Protein AF-A0A6G1SLN6-F1 (afdb_monomer)

InterPro domains:
  IPR011598 Myc-type, basic helix-loop-helix (bHLH) domain [PF00010] (53-104)
  IPR011598 Myc-type, basic helix-loop-helix (bHLH) domain [PS50888] (51-105)
  IPR011598 Myc-type, basic helix-loop-helix (bHLH) domain [SM00353] (57-111)
  IPR036638 Helix-loop-helix DNA-binding domain superfamily [G3DSA:4.10.280.10] (52-112)
  IPR036638 Helix-loop-helix DNA-binding domain superfamily [SSF47459] (49-122)
  IPR050359 Basic helix-loop-helix transcription factors [PTHR19290] (13-116)

Sequence (129 aa):
EVDRENSNSNNNNHSSNGNNNNNNNNDDDDDDDDDDENDRRRVRKTKIPKTVRLNINARERRRMHDLNDALDELRHVIPYAHSPSVRKLSKIATLLLAKNYILMQTNALNELKRVLICLQQNPSSELPP

Foldseek 3Di:
DDDDDDDDPPDPPPDDDDDDPPPPPPPPPPPPPPPPPPPPPDDPDVDDDPVNVVVVVVVVVVVVVVVVVVLVVLQVPQPDDPDPPDDDDDSVRSVVSSVVVVVVVVVVVVVVVVVVVVVVVPPPPDDDD

Mean predicted aligned error: 16.33 Å

Secondary structure (DSSP, 8-state):
------------------------------------TTSTTS----PPPHHHHHHHHHHHHHHHHHHHHHHHHHHHHSSS---TTSPPPPHHHHHHHHHHHHHHHHHHHHHHHHHHHHHHT----PPP-

pLDDT: mean 76.79, std 21.86, range [38.72, 98.62]

Solvent-accessible surface area (backbone atoms only — not comparable to full-atom values): 8803 Å² total; per-residue (Å²): 136,81,90,83,82,90,79,86,86,82,80,86,80,83,77,89,75,77,95,74,91,72,80,77,76,80,71,84,74,80,83,78,80,81,74,73,82,81,70,78,83,78,69,92,64,91,69,77,52,70,67,60,54,51,54,52,52,56,49,51,50,51,55,51,48,59,53,49,51,56,51,51,56,54,54,74,73,40,99,64,84,90,44,96,88,49,80,82,70,53,74,67,55,44,54,53,50,45,54,51,48,54,52,51,53,52,50,53,53,52,52,52,52,52,52,52,50,56,58,69,73,58,81,82,82,75,83,86,133

Radius of gyration: 30.49 Å; Cα contacts (8 Å, |Δi|>4): 15; chains: 1; bounding box: 82×54×82 Å

Structure (mmCIF, N/CA/C/O backbone):
data_AF-A0A6G1SLN6-F1
#
_entry.id   AF-A0A6G1SLN6-F1
#
loop_
_atom_site.group_PDB
_atom_site.id
_atom_site.type_symbol
_atom_site.label_atom_id
_atom_site.label_alt_id
_atom_site.label_comp_id
_atom_site.label_asym_id
_atom_site.label_entity_id
_atom_site.label_seq_id
_atom_site.pdbx_PDB_ins_code
_atom_site.Cartn_x
_atom_site.Cartn_y
_atom_site.Cartn_z
_atom_site.occupancy
_atom_site.B_iso_or_equiv
_atom_site.auth_seq_id
_atom_site.auth_comp_id
_atom_site.auth_asym_id
_atom_site.auth_atom_id
_atom_site.pdbx_PDB_model_num
ATOM 1 N N . GLU A 1 1 ? -34.876 39.223 -10.350 1.00 39.41 1 GLU A N 1
ATOM 2 C CA . GLU A 1 1 ? -34.355 38.918 -11.691 1.00 39.41 1 GLU A CA 1
ATOM 3 C C . GLU A 1 1 ? -33.310 37.821 -11.537 1.00 39.41 1 GLU A C 1
ATOM 5 O O . GLU A 1 1 ? -32.245 38.076 -11.000 1.00 39.41 1 GLU A O 1
ATOM 10 N N . VAL A 1 2 ? -33.751 36.600 -11.866 1.00 46.50 2 VAL A N 1
ATOM 11 C CA . VAL A 1 2 ? -33.016 35.381 -12.263 1.00 46.50 2 VAL A CA 1
ATOM 12 C C . VAL A 1 2 ? -31.779 34.910 -11.475 1.00 46.50 2 VAL A C 1
ATOM 14 O O . VAL A 1 2 ? -30.663 35.378 -11.673 1.00 46.50 2 VAL A O 1
ATOM 17 N N . ASP A 1 3 ? -32.033 33.900 -10.637 1.00 44.91 3 ASP A N 1
ATOM 18 C CA . ASP A 1 3 ? -31.453 32.540 -10.605 1.00 44.91 3 ASP A CA 1
ATOM 19 C C . ASP A 1 3 ? -30.064 32.265 -11.212 1.00 44.91 3 ASP A C 1
ATOM 21 O O . ASP A 1 3 ? -29.776 32.632 -12.354 1.00 44.91 3 ASP A O 1
ATOM 25 N N . ARG A 1 4 ? -29.279 31.465 -10.465 1.00 56.50 4 ARG A N 1
ATOM 26 C CA . ARG A 1 4 ? -28.530 30.253 -10.897 1.00 56.50 4 ARG A CA 1
ATOM 27 C C . ARG A 1 4 ? -27.667 29.771 -9.720 1.00 56.50 4 ARG A C 1
ATOM 29 O O . ARG A 1 4 ? -26.678 30.398 -9.365 1.00 56.50 4 ARG A O 1
ATOM 36 N N . GLU A 1 5 ? -28.171 28.865 -8.889 1.00 47.62 5 GLU A N 1
ATOM 37 C CA . GLU A 1 5 ? -28.023 27.401 -8.994 1.00 47.62 5 GLU A CA 1
ATOM 38 C C . GLU A 1 5 ? -26.575 26.880 -8.958 1.00 47.62 5 GLU A C 1
ATOM 40 O O . GLU A 1 5 ? -25.835 26.881 -9.936 1.00 47.62 5 GLU A O 1
ATOM 45 N N . ASN A 1 6 ? -26.222 26.393 -7.764 1.00 46.56 6 ASN A N 1
ATOM 46 C CA . ASN A 1 6 ? -25.612 25.094 -7.483 1.00 46.56 6 ASN A CA 1
ATOM 47 C C . ASN A 1 6 ? -25.283 24.223 -8.713 1.00 46.56 6 ASN A C 1
ATOM 49 O O . ASN A 1 6 ? -26.178 23.742 -9.404 1.00 46.56 6 ASN A O 1
ATOM 53 N N . SER A 1 7 ? -24.005 23.901 -8.909 1.00 48.78 7 SER A N 1
ATOM 54 C CA . SER A 1 7 ? -23.605 22.735 -9.700 1.00 48.78 7 SER A CA 1
ATOM 55 C C . SER A 1 7 ? -22.355 22.095 -9.109 1.00 48.78 7 SER A C 1
ATOM 57 O O . SER A 1 7 ? -21.223 22.541 -9.277 1.00 48.78 7 SER A O 1
ATOM 59 N N . ASN A 1 8 ? -22.638 21.028 -8.373 1.00 46.69 8 ASN A N 1
ATOM 60 C CA . ASN A 1 8 ? -21.749 19.983 -7.910 1.00 46.69 8 ASN A CA 1
ATOM 61 C C . ASN A 1 8 ? -21.204 19.202 -9.122 1.00 46.69 8 ASN A C 1
ATOM 63 O O . ASN A 1 8 ? -21.928 18.392 -9.696 1.00 46.69 8 ASN A O 1
ATOM 67 N N . SER A 1 9 ? -19.945 19.414 -9.511 1.00 42.31 9 SER A N 1
ATOM 68 C CA . SER A 1 9 ? -19.280 18.558 -10.507 1.00 42.31 9 SER A CA 1
ATOM 69 C C . SER A 1 9 ? -18.604 17.374 -9.819 1.00 42.31 9 SER A C 1
ATOM 71 O O . SER A 1 9 ? -17.396 17.361 -9.598 1.00 42.31 9 SER A O 1
ATOM 73 N N . ASN A 1 10 ? -19.413 16.364 -9.496 1.00 46.56 10 ASN A N 1
ATOM 74 C CA . ASN A 1 10 ? -18.954 14.996 -9.272 1.00 46.56 10 ASN A CA 1
ATOM 75 C C . ASN A 1 10 ? -18.854 14.297 -10.634 1.00 46.56 10 ASN A C 1
ATOM 77 O O . ASN A 1 10 ? -19.859 13.813 -11.146 1.00 46.56 10 ASN A O 1
ATOM 81 N N . ASN A 1 11 ? -17.649 14.200 -11.197 1.00 43.66 11 ASN A N 1
ATOM 82 C CA . ASN A 1 11 ? -17.377 13.334 -12.347 1.00 43.66 11 ASN A CA 1
ATOM 83 C C . ASN A 1 11 ? -16.462 12.179 -11.924 1.00 43.66 11 ASN A C 1
ATOM 85 O O . ASN A 1 11 ? -15.272 12.160 -12.227 1.00 43.66 11 ASN A O 1
ATOM 89 N N . ASN A 1 12 ? -17.043 11.192 -11.237 1.00 48.75 12 ASN A N 1
ATOM 90 C CA . ASN A 1 12 ? -16.461 9.856 -11.115 1.00 48.75 12 ASN A CA 1
ATOM 91 C C . ASN A 1 12 ? -16.832 9.039 -12.359 1.00 48.75 12 ASN A C 1
ATOM 93 O O . ASN A 1 12 ? -17.792 8.273 -12.346 1.00 48.75 12 ASN A O 1
ATOM 97 N N . ASN A 1 13 ? -16.050 9.183 -13.427 1.00 46.97 13 ASN A N 1
ATOM 98 C CA . ASN A 1 13 ? -16.071 8.240 -14.543 1.00 46.97 13 ASN A CA 1
ATOM 99 C C . ASN A 1 13 ? -15.087 7.103 -14.252 1.00 46.97 13 ASN A C 1
ATOM 101 O O . ASN A 1 13 ? -13.926 7.157 -14.652 1.00 46.97 13 ASN A O 1
ATOM 105 N N . HIS A 1 14 ? -15.552 6.059 -13.565 1.00 44.50 14 HIS A N 1
ATOM 106 C CA . HIS A 1 14 ? -14.865 4.768 -13.572 1.00 44.50 14 HIS A CA 1
ATOM 107 C C . HIS A 1 14 ? -15.346 3.992 -14.802 1.00 44.50 14 HIS A C 1
ATOM 109 O O . HIS A 1 14 ? -16.310 3.232 -14.753 1.00 44.50 14 HIS A O 1
ATOM 115 N N . SER A 1 15 ? -14.711 4.262 -15.943 1.00 44.06 15 SER A N 1
ATOM 116 C CA . SER A 1 15 ? -14.897 3.462 -17.150 1.00 44.06 15 SER A CA 1
ATOM 117 C C . SER A 1 15 ? -13.972 2.253 -17.058 1.00 44.06 15 SER A C 1
ATOM 119 O O . SER A 1 15 ? -12.764 2.361 -17.267 1.00 44.06 15 SER A O 1
ATOM 121 N N . SER A 1 16 ? -14.530 1.099 -16.699 1.00 57.16 16 SER A N 1
ATOM 122 C CA . SER A 1 16 ? -13.877 -0.188 -16.913 1.00 57.16 16 SER A CA 1
ATOM 123 C C . SER A 1 16 ? -13.838 -0.458 -18.412 1.00 57.16 16 SER A C 1
ATOM 125 O O . SER A 1 16 ? -14.871 -0.777 -18.996 1.00 57.16 16 SER A O 1
ATOM 127 N N . ASN A 1 17 ? -12.669 -0.349 -19.045 1.00 43.25 17 ASN A N 1
ATOM 128 C CA . ASN A 1 17 ? -12.482 -0.960 -20.354 1.00 43.25 17 ASN A CA 1
ATOM 129 C C . ASN A 1 17 ? -11.012 -1.238 -20.687 1.00 43.25 17 ASN A C 1
ATOM 131 O O . ASN A 1 17 ? -10.195 -0.324 -20.726 1.00 43.25 17 ASN A O 1
ATOM 135 N N . GLY A 1 18 ? -10.744 -2.502 -21.021 1.00 38.72 18 GLY A N 1
ATOM 136 C CA . GLY A 1 18 ? -9.781 -2.881 -22.051 1.00 38.72 18 GLY A CA 1
ATOM 137 C C . GLY A 1 18 ? -8.303 -2.877 -21.671 1.00 38.72 18 GLY A C 1
ATOM 138 O O . GLY A 1 18 ? -7.644 -1.844 -21.671 1.00 38.72 18 GLY A O 1
ATOM 139 N N . ASN A 1 19 ? -7.758 -4.084 -21.501 1.00 52.50 19 ASN A N 1
ATOM 140 C CA . ASN A 1 19 ? -6.348 -4.379 -21.737 1.00 52.50 19 ASN A CA 1
ATOM 141 C C . ASN A 1 19 ? -5.843 -3.660 -22.997 1.00 52.50 19 ASN A C 1
ATOM 143 O O . ASN A 1 19 ? -6.251 -4.013 -24.098 1.00 52.50 19 ASN A O 1
ATOM 147 N N . ASN A 1 20 ? -4.891 -2.748 -22.830 1.00 44.94 20 ASN A N 1
ATOM 148 C CA . ASN A 1 20 ? -3.981 -2.325 -23.887 1.00 44.94 20 ASN A CA 1
ATOM 149 C C . ASN A 1 20 ? -2.566 -2.327 -23.307 1.00 44.94 20 ASN A C 1
ATOM 151 O O . ASN A 1 20 ? -2.034 -1.293 -22.914 1.00 44.94 20 ASN A O 1
ATOM 155 N N . ASN A 1 21 ? -1.940 -3.507 -23.267 1.00 50.91 21 ASN A N 1
ATOM 156 C CA . ASN A 1 21 ? -0.485 -3.610 -23.158 1.00 50.91 21 ASN A CA 1
ATOM 157 C C . ASN A 1 21 ? 0.139 -3.186 -24.499 1.00 50.91 21 ASN A C 1
ATOM 159 O O . ASN A 1 21 ? 0.710 -4.003 -25.217 1.00 50.91 21 ASN A O 1
ATOM 163 N N . ASN A 1 22 ? 0.026 -1.900 -24.827 1.00 51.44 22 ASN A N 1
ATOM 164 C CA . ASN A 1 22 ? 0.877 -1.254 -25.816 1.00 51.44 22 ASN A CA 1
ATOM 165 C C . ASN A 1 22 ? 2.124 -0.746 -25.092 1.00 51.44 22 ASN A C 1
ATOM 167 O O . ASN A 1 22 ? 2.231 0.436 -24.782 1.00 51.44 22 ASN A O 1
ATOM 171 N N . ASN A 1 23 ? 3.085 -1.636 -24.847 1.00 49.00 23 ASN A N 1
ATOM 172 C CA . ASN A 1 23 ? 4.465 -1.194 -24.663 1.00 49.00 23 ASN A CA 1
ATOM 173 C C . ASN A 1 23 ? 5.102 -1.057 -26.049 1.00 49.00 23 ASN A C 1
ATOM 175 O O . ASN A 1 23 ? 5.940 -1.869 -26.438 1.00 49.00 23 ASN A O 1
ATOM 179 N N . ASN A 1 24 ? 4.690 -0.021 -26.784 1.00 54.06 24 ASN A N 1
ATOM 180 C CA . ASN A 1 24 ? 5.548 0.574 -27.802 1.00 54.06 24 ASN A CA 1
ATOM 181 C C . ASN A 1 24 ? 6.650 1.331 -27.057 1.00 54.06 24 ASN A C 1
ATOM 183 O O . ASN A 1 24 ? 6.549 2.537 -26.846 1.00 54.06 24 ASN A O 1
ATOM 187 N N . ASN A 1 25 ? 7.689 0.612 -26.637 1.00 55.56 25 ASN A N 1
ATOM 188 C CA . ASN A 1 25 ? 8.980 1.248 -26.430 1.00 55.56 25 ASN A CA 1
ATOM 189 C C . ASN A 1 25 ? 9.645 1.296 -27.805 1.00 55.56 25 ASN A C 1
ATOM 191 O O . ASN A 1 25 ? 10.427 0.413 -28.147 1.00 55.56 25 ASN A O 1
ATOM 195 N N . ASN A 1 26 ? 9.262 2.296 -28.600 1.00 53.62 26 ASN A N 1
ATOM 196 C CA . ASN A 1 26 ? 10.166 2.831 -29.607 1.00 53.62 26 ASN A CA 1
ATOM 197 C C . ASN A 1 26 ? 11.243 3.583 -28.817 1.00 53.62 26 ASN A C 1
ATOM 199 O O . ASN A 1 26 ? 11.117 4.779 -28.572 1.00 53.62 26 ASN A O 1
ATOM 203 N N . ASP A 1 27 ? 12.223 2.842 -28.308 1.00 51.28 27 ASP A N 1
ATOM 204 C CA . ASP A 1 27 ? 13.541 3.418 -28.105 1.00 51.28 27 ASP A CA 1
ATOM 205 C C . ASP A 1 27 ? 14.158 3.355 -29.509 1.00 51.28 27 ASP A C 1
ATOM 207 O O . ASP A 1 27 ? 14.411 2.265 -30.019 1.00 51.28 27 ASP A O 1
ATOM 211 N N . ASP A 1 28 ? 14.223 4.504 -30.186 1.00 55.25 28 ASP A N 1
ATOM 212 C CA . ASP A 1 28 ? 14.901 4.662 -31.472 1.00 55.25 28 ASP A CA 1
ATOM 213 C C . ASP A 1 28 ? 16.382 4.287 -31.274 1.00 55.25 28 ASP A C 1
ATOM 215 O O . ASP A 1 28 ? 17.199 5.102 -30.846 1.00 55.25 28 ASP A O 1
ATOM 219 N N . ASP A 1 29 ? 16.708 3.015 -31.498 1.00 55.47 29 ASP A N 1
ATOM 220 C CA . ASP A 1 29 ? 18.078 2.533 -31.613 1.00 55.47 29 ASP A CA 1
ATOM 221 C C . ASP A 1 29 ? 18.538 2.873 -33.041 1.00 55.47 29 ASP A C 1
ATOM 223 O O . ASP A 1 29 ? 18.321 2.107 -33.980 1.00 55.47 29 ASP A O 1
ATOM 227 N N . ASP A 1 30 ? 19.116 4.065 -33.216 1.00 54.81 30 ASP A N 1
ATOM 228 C CA . ASP A 1 30 ? 19.956 4.370 -34.374 1.00 54.81 30 ASP A CA 1
ATOM 229 C C . ASP A 1 30 ? 21.101 3.338 -34.402 1.00 54.81 30 ASP A C 1
ATOM 231 O O . ASP A 1 30 ? 22.047 3.391 -33.609 1.00 54.81 30 ASP A O 1
ATOM 235 N N . ASP A 1 31 ? 20.961 2.347 -35.284 1.00 58.12 31 ASP A N 1
ATOM 236 C CA . ASP A 1 31 ? 21.953 1.319 -35.598 1.00 58.12 31 ASP A CA 1
ATOM 237 C C . ASP A 1 31 ? 23.162 1.947 -36.327 1.00 58.12 31 ASP A C 1
ATOM 239 O O . ASP A 1 31 ?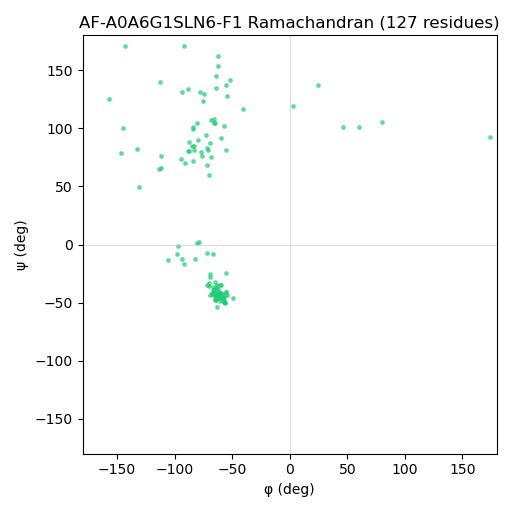 23.339 1.770 -37.532 1.00 58.12 31 ASP A O 1
ATOM 243 N N . ASP A 1 32 ? 24.026 2.655 -35.596 1.00 54.34 32 ASP A N 1
ATOM 244 C CA . ASP A 1 32 ? 25.400 2.949 -36.030 1.00 54.34 32 ASP A CA 1
ATOM 245 C C . ASP A 1 32 ? 26.354 1.888 -35.442 1.00 54.34 32 ASP A C 1
ATOM 247 O O . ASP A 1 32 ? 27.106 2.117 -34.488 1.00 54.34 32 ASP A O 1
ATOM 251 N N . ASP A 1 33 ? 26.300 0.676 -36.004 1.00 58.53 33 ASP A N 1
ATOM 252 C CA . ASP A 1 33 ? 27.295 -0.384 -35.787 1.00 58.53 33 ASP A CA 1
ATOM 253 C C . ASP A 1 33 ? 28.579 -0.071 -36.598 1.00 58.53 33 ASP A C 1
ATOM 255 O O . ASP A 1 33 ? 28.866 -0.689 -37.625 1.00 58.53 33 ASP A O 1
ATOM 259 N N . ASP A 1 34 ? 29.396 0.874 -36.120 1.00 55.78 34 ASP A N 1
ATOM 260 C CA . ASP A 1 34 ? 30.812 0.981 -36.514 1.00 55.78 34 ASP A CA 1
ATOM 261 C C . ASP A 1 34 ? 31.621 -0.106 -35.775 1.00 55.78 34 ASP A C 1
ATOM 263 O O . ASP A 1 34 ? 32.258 0.102 -34.736 1.00 55.78 34 ASP A O 1
ATOM 267 N N . ASP A 1 35 ? 31.544 -1.328 -36.297 1.00 56.94 35 ASP A N 1
ATOM 268 C CA . ASP A 1 35 ? 32.294 -2.488 -35.821 1.00 56.94 35 ASP A CA 1
ATOM 269 C C . ASP A 1 35 ? 33.789 -2.380 -36.213 1.00 56.94 35 ASP A C 1
ATOM 271 O O . ASP A 1 35 ? 34.208 -2.810 -37.289 1.00 56.94 35 ASP A O 1
ATOM 275 N N . ASP A 1 36 ? 34.631 -1.853 -35.314 1.00 54.31 36 ASP A N 1
ATOM 276 C CA . ASP A 1 36 ? 36.098 -1.960 -35.411 1.00 54.31 36 ASP A CA 1
ATOM 277 C C . ASP A 1 36 ? 36.529 -3.438 -35.261 1.00 54.31 36 ASP A C 1
ATOM 279 O O . ASP A 1 36 ? 36.507 -4.046 -34.182 1.00 54.31 36 ASP A O 1
ATOM 283 N N . GLU A 1 37 ? 36.890 -4.050 -36.390 1.00 59.06 37 GLU A N 1
ATOM 284 C CA . GLU A 1 37 ? 37.133 -5.486 -36.563 1.00 59.06 37 GLU A CA 1
ATOM 285 C C . GLU A 1 37 ? 38.373 -6.013 -35.796 1.00 59.06 37 GLU A C 1
ATOM 287 O O . GLU A 1 37 ? 38.586 -7.229 -35.698 1.00 59.06 37 GLU A O 1
ATOM 292 N N . ASN A 1 38 ? 39.192 -5.135 -35.201 1.00 52.59 38 ASN A N 1
ATOM 293 C CA . ASN A 1 38 ? 40.518 -5.495 -34.682 1.00 52.59 38 ASN A CA 1
ATOM 294 C C . ASN A 1 38 ? 40.583 -5.935 -33.199 1.00 52.59 38 ASN A C 1
ATOM 296 O O . ASN A 1 38 ? 41.551 -6.596 -32.812 1.00 52.59 38 ASN A O 1
ATOM 300 N N . ASP A 1 39 ? 39.570 -5.671 -32.359 1.00 53.97 39 ASP A N 1
ATOM 301 C CA . ASP A 1 39 ? 39.632 -5.976 -30.904 1.00 53.97 39 ASP A CA 1
ATOM 302 C C . ASP A 1 39 ? 38.959 -7.314 -30.496 1.00 53.97 39 ASP A C 1
ATOM 304 O O . ASP A 1 39 ? 38.979 -7.764 -29.345 1.00 53.97 39 ASP A O 1
ATOM 308 N N . ARG A 1 40 ? 38.381 -8.050 -31.454 1.00 54.38 40 ARG A N 1
ATOM 309 C CA . ARG A 1 40 ? 37.555 -9.247 -31.169 1.00 54.38 40 ARG A CA 1
ATOM 310 C C . ARG A 1 40 ? 38.330 -10.486 -30.695 1.00 54.38 40 ARG A C 1
ATOM 312 O O . ARG A 1 40 ? 37.716 -11.481 -30.300 1.00 54.38 40 ARG A O 1
ATOM 319 N N . ARG A 1 41 ? 39.670 -10.477 -30.714 1.00 54.03 41 ARG A N 1
ATOM 320 C CA . ARG A 1 41 ? 40.481 -11.681 -30.427 1.00 54.03 41 ARG A CA 1
ATOM 321 C C . ARG A 1 41 ? 40.934 -11.848 -28.977 1.00 54.03 41 ARG A C 1
ATOM 323 O O . ARG A 1 41 ? 41.384 -12.946 -28.652 1.00 54.03 41 ARG A O 1
ATOM 330 N N . ARG A 1 42 ? 40.821 -10.849 -28.090 1.00 53.25 42 ARG A N 1
ATOM 331 C CA . ARG A 1 42 ? 41.512 -10.931 -26.782 1.00 53.25 42 ARG A CA 1
ATOM 332 C C . ARG A 1 42 ? 40.689 -11.221 -25.534 1.00 53.25 42 ARG A C 1
ATOM 334 O O . ARG A 1 42 ? 41.294 -11.618 -24.544 1.00 53.25 42 ARG A O 1
ATOM 341 N N . VAL A 1 43 ? 39.356 -11.143 -25.531 1.00 57.25 43 VAL A N 1
ATOM 342 C CA . VAL A 1 43 ? 38.589 -11.479 -24.312 1.00 57.25 43 VAL A CA 1
ATOM 343 C C . VAL A 1 43 ? 37.235 -12.106 -24.646 1.00 57.25 43 VAL A C 1
ATOM 345 O O . VAL A 1 43 ? 36.184 -11.478 -24.524 1.00 57.25 43 VAL A O 1
AT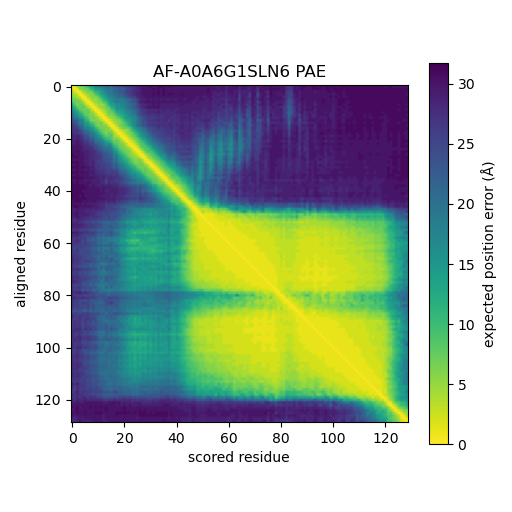OM 348 N N . ARG A 1 44 ? 37.236 -13.401 -24.990 1.00 58.44 44 ARG A N 1
ATOM 349 C CA . ARG A 1 44 ? 36.036 -14.256 -24.921 1.00 58.44 44 ARG A CA 1
ATOM 350 C C . ARG A 1 44 ? 35.659 -14.523 -23.454 1.00 58.44 44 ARG A C 1
ATOM 352 O O . ARG A 1 44 ? 35.643 -15.660 -23.000 1.00 58.44 44 ARG A O 1
ATOM 359 N N . LYS 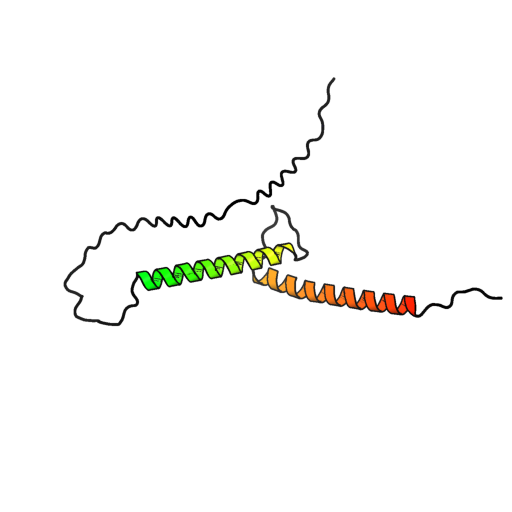A 1 45 ? 35.371 -13.470 -22.684 1.00 59.94 45 LYS A N 1
ATOM 360 C CA . LYS A 1 45 ? 34.517 -13.608 -21.499 1.00 59.94 45 LYS A CA 1
ATOM 361 C C . LYS A 1 45 ? 33.101 -13.769 -22.027 1.00 59.94 45 LYS A C 1
ATOM 363 O O . LYS A 1 45 ? 32.673 -12.987 -22.869 1.00 59.94 45 LYS A O 1
ATOM 368 N N . THR A 1 46 ? 32.399 -14.784 -21.548 1.00 62.12 46 THR A N 1
ATOM 369 C CA . THR A 1 46 ? 30.971 -15.038 -21.759 1.00 62.12 46 THR A CA 1
ATOM 370 C C . THR A 1 46 ? 30.149 -13.817 -21.327 1.00 62.12 46 THR A C 1
ATOM 372 O O . THR A 1 46 ? 29.666 -13.741 -20.198 1.00 62.12 46 THR A O 1
ATOM 375 N N . LYS A 1 47 ? 30.054 -12.799 -22.188 1.00 73.00 47 LYS A N 1
ATOM 376 C CA . LYS A 1 47 ? 29.232 -11.610 -21.959 1.00 73.00 47 LYS A CA 1
ATOM 377 C C . LYS A 1 47 ? 27.782 -12.023 -22.197 1.00 73.00 47 LYS A C 1
ATOM 379 O O . LYS A 1 47 ? 27.457 -12.538 -23.263 1.00 73.00 47 LYS A O 1
ATOM 384 N N . ILE A 1 48 ? 26.922 -11.814 -21.202 1.00 77.06 48 ILE A N 1
ATOM 385 C CA . ILE A 1 48 ? 25.477 -12.002 -21.360 1.00 77.06 48 ILE A CA 1
ATOM 386 C C . ILE A 1 48 ? 25.022 -11.141 -22.554 1.00 77.06 48 ILE A C 1
ATOM 388 O O . ILE A 1 48 ? 25.344 -9.944 -22.569 1.00 77.06 48 ILE A O 1
ATOM 392 N N . PRO A 1 49 ? 24.299 -11.708 -23.540 1.00 87.62 49 PRO A N 1
ATOM 393 C CA . PRO A 1 49 ? 23.833 -10.954 -24.700 1.00 87.62 49 PRO A CA 1
ATOM 394 C C . PRO A 1 49 ? 23.091 -9.679 -24.280 1.00 87.62 49 PRO A C 1
ATOM 396 O O . PRO A 1 49 ? 22.360 -9.682 -23.285 1.00 87.62 49 PRO A O 1
ATOM 399 N N . LYS A 1 50 ? 23.281 -8.576 -25.021 1.00 89.38 50 LYS A N 1
ATOM 400 C CA . LYS A 1 50 ? 22.589 -7.292 -24.772 1.00 89.38 50 LYS A CA 1
ATOM 401 C C . LYS A 1 50 ? 21.074 -7.513 -24.609 1.00 89.38 50 LYS A C 1
ATOM 403 O O . LYS A 1 50 ? 20.505 -7.084 -23.611 1.00 89.38 50 LYS A O 1
ATOM 408 N N . THR A 1 51 ? 20.474 -8.308 -25.492 1.00 88.81 51 THR A N 1
ATOM 409 C CA . THR A 1 51 ? 19.050 -8.689 -25.478 1.00 88.81 51 THR A CA 1
ATOM 410 C C . THR A 1 51 ? 18.606 -9.351 -24.171 1.00 88.81 51 THR A C 1
ATOM 412 O O . THR A 1 51 ? 17.579 -8.994 -23.599 1.00 88.81 51 THR A O 1
ATOM 415 N N . VAL A 1 52 ? 19.407 -10.272 -23.629 1.00 92.94 52 VAL A N 1
ATOM 416 C CA . VAL A 1 52 ? 19.112 -10.934 -22.350 1.00 92.94 52 VAL A CA 1
ATOM 417 C C . VAL A 1 52 ? 19.150 -9.927 -21.198 1.00 92.94 52 VAL A C 1
ATOM 419 O O . VAL A 1 52 ? 18.265 -9.949 -20.342 1.00 92.94 52 VAL A O 1
ATOM 422 N N . ARG A 1 53 ? 20.125 -9.006 -21.189 1.00 94.06 53 ARG A N 1
ATOM 423 C CA . ARG A 1 53 ? 20.199 -7.934 -20.178 1.00 94.06 53 ARG A CA 1
ATOM 424 C C . ARG A 1 53 ? 18.977 -7.015 -20.239 1.00 94.06 53 ARG A C 1
ATOM 426 O O . ARG A 1 53 ? 18.379 -6.742 -19.200 1.00 94.06 53 ARG A O 1
ATOM 433 N N . LEU A 1 54 ? 18.571 -6.596 -21.438 1.00 94.88 54 LEU A N 1
ATOM 434 C CA . LEU A 1 54 ? 17.386 -5.755 -21.641 1.00 94.88 54 LEU A CA 1
ATOM 435 C C . LEU A 1 54 ? 16.103 -6.454 -21.170 1.00 94.88 54 LEU A C 1
ATOM 437 O O . LEU A 1 54 ? 15.327 -5.863 -20.418 1.00 94.88 54 LEU A O 1
ATOM 441 N N . ASN A 1 55 ? 15.929 -7.737 -21.498 1.00 95.19 55 ASN A N 1
ATOM 442 C CA . ASN A 1 55 ? 14.777 -8.531 -21.058 1.00 95.19 55 ASN A CA 1
ATOM 443 C C . ASN A 1 55 ? 14.701 -8.676 -19.531 1.00 95.19 55 ASN A C 1
ATOM 445 O O . ASN A 1 55 ? 13.612 -8.643 -18.951 1.00 95.19 55 ASN A O 1
ATOM 449 N N . ILE A 1 56 ? 15.849 -8.832 -18.865 1.00 96.38 56 ILE A N 1
ATOM 450 C CA . ILE A 1 56 ? 15.924 -8.871 -17.399 1.00 96.38 56 ILE A CA 1
ATOM 451 C C . ILE A 1 56 ? 15.509 -7.520 -16.807 1.00 96.38 56 ILE A C 1
ATOM 453 O O . ILE A 1 56 ? 14.645 -7.486 -15.931 1.00 96.38 56 ILE A O 1
ATOM 457 N N . ASN A 1 57 ? 16.048 -6.414 -17.322 1.00 97.56 57 ASN A N 1
ATOM 458 C CA . ASN A 1 57 ? 15.718 -5.071 -16.841 1.00 97.56 57 ASN A CA 1
ATOM 459 C C . ASN A 1 57 ? 14.234 -4.733 -17.047 1.00 97.56 57 ASN A C 1
ATOM 461 O O . ASN A 1 57 ? 13.587 -4.197 -16.149 1.00 97.56 57 ASN A O 1
ATOM 465 N N . ALA A 1 58 ? 13.668 -5.091 -18.203 1.00 97.50 58 ALA A N 1
ATOM 466 C CA . ALA A 1 58 ? 12.250 -4.893 -18.495 1.00 97.50 58 ALA A CA 1
ATOM 467 C C . ALA A 1 58 ? 11.341 -5.697 -17.552 1.00 97.50 58 ALA A C 1
ATOM 469 O O . ALA A 1 58 ? 10.256 -5.245 -17.180 1.00 97.50 58 ALA A O 1
ATOM 470 N N . ARG A 1 59 ? 11.768 -6.897 -17.147 1.00 98.31 59 ARG A N 1
ATOM 471 C CA . ARG A 1 59 ? 11.048 -7.693 -16.148 1.00 98.31 59 ARG A CA 1
ATOM 472 C C . ARG A 1 59 ? 11.123 -7.058 -14.760 1.00 98.31 59 ARG A C 1
ATOM 474 O O . ARG A 1 59 ? 10.096 -6.984 -14.094 1.00 98.31 59 ARG A O 1
ATOM 481 N N . GLU A 1 60 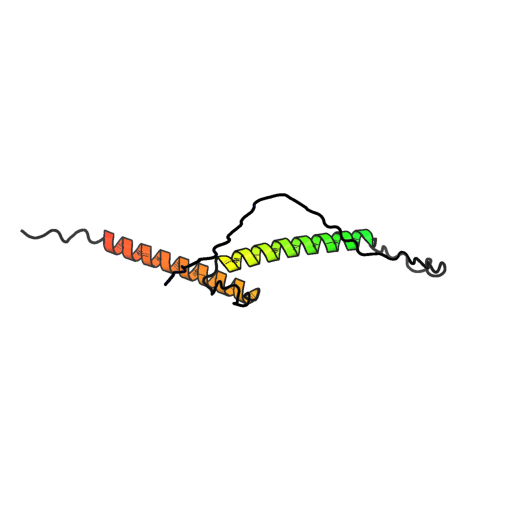? 12.290 -6.570 -14.347 1.00 98.44 60 GLU A N 1
ATOM 482 C CA . GLU A 1 60 ? 12.432 -5.932 -13.033 1.00 98.44 60 GLU A CA 1
ATOM 483 C C . GLU A 1 60 ? 11.646 -4.621 -12.939 1.00 98.44 60 GLU A C 1
ATOM 485 O O . GLU A 1 60 ? 11.020 -4.360 -11.914 1.00 98.44 60 GLU A O 1
ATOM 490 N N . ARG A 1 61 ? 11.586 -3.835 -14.023 1.00 98.62 61 ARG A N 1
ATOM 491 C CA . ARG A 1 61 ? 10.712 -2.654 -14.082 1.00 98.62 61 ARG A CA 1
ATOM 492 C C . ARG A 1 61 ? 9.254 -3.023 -13.830 1.00 98.62 61 ARG A C 1
ATOM 494 O O . ARG A 1 61 ? 8.634 -2.417 -12.966 1.00 98.62 61 ARG A O 1
ATOM 501 N N . ARG A 1 62 ? 8.734 -4.049 -14.515 1.00 98.44 62 ARG A N 1
ATOM 502 C CA . ARG A 1 62 ? 7.361 -4.542 -14.297 1.00 98.44 62 ARG A CA 1
ATOM 503 C C . ARG A 1 62 ? 7.127 -4.963 -12.849 1.00 98.44 62 ARG A C 1
ATOM 505 O O . ARG A 1 62 ? 6.216 -4.452 -12.216 1.00 98.44 62 ARG A O 1
ATOM 512 N N . ARG A 1 63 ? 8.027 -5.774 -12.285 1.00 98.62 63 ARG A N 1
ATOM 513 C CA . ARG A 1 63 ? 7.964 -6.172 -10.870 1.00 98.62 63 ARG A CA 1
ATOM 514 C C . ARG A 1 63 ? 7.925 -4.963 -9.924 1.00 98.62 63 ARG A C 1
ATOM 516 O O . ARG A 1 63 ? 7.199 -4.976 -8.934 1.00 98.62 63 ARG A O 1
ATOM 523 N N . MET A 1 64 ? 8.719 -3.929 -10.207 1.00 98.62 64 MET A N 1
ATOM 524 C CA . MET A 1 64 ? 8.738 -2.700 -9.415 1.00 98.62 64 MET A CA 1
ATOM 525 C C . MET A 1 64 ? 7.467 -1.858 -9.581 1.00 98.62 64 MET A C 1
ATOM 527 O O . MET A 1 64 ? 7.074 -1.216 -8.608 1.00 98.62 64 MET A O 1
ATOM 531 N N . HIS A 1 65 ? 6.833 -1.856 -10.759 1.00 98.56 65 HIS A N 1
ATOM 532 C CA . HIS A 1 65 ? 5.523 -1.230 -10.966 1.00 98.56 65 HIS A CA 1
ATOM 533 C C . HIS A 1 65 ? 4.454 -1.924 -10.121 1.00 98.56 65 HIS A C 1
ATOM 535 O O . HIS A 1 65 ? 3.886 -1.263 -9.257 1.00 98.56 65 HIS A O 1
ATOM 541 N N . ASP A 1 66 ? 4.317 -3.249 -10.230 1.00 98.44 66 ASP A N 1
ATOM 542 C CA . ASP A 1 66 ? 3.344 -4.027 -9.445 1.00 98.44 66 ASP A CA 1
ATOM 543 C C . ASP A 1 66 ? 3.516 -3.798 -7.929 1.00 98.44 66 ASP A C 1
ATOM 545 O O . ASP A 1 66 ? 2.555 -3.629 -7.176 1.00 98.44 66 ASP A O 1
ATOM 549 N N . LEU A 1 67 ? 4.771 -3.741 -7.463 1.00 98.56 67 LEU A N 1
ATOM 550 C CA . LEU A 1 67 ? 5.092 -3.448 -6.066 1.00 98.56 67 LEU A CA 1
ATOM 551 C C . LEU A 1 67 ? 4.678 -2.028 -5.650 1.00 98.56 67 LEU A C 1
ATOM 553 O O . LEU A 1 67 ? 4.212 -1.821 -4.527 1.00 98.56 67 LEU A O 1
ATOM 557 N N . ASN A 1 68 ? 4.927 -1.035 -6.503 1.00 98.25 68 ASN A N 1
ATOM 558 C CA . ASN A 1 68 ? 4.587 0.351 -6.198 1.00 98.25 68 ASN A CA 1
ATOM 559 C C . ASN A 1 68 ? 3.069 0.564 -6.217 1.00 98.25 68 ASN A C 1
ATOM 561 O O . ASN A 1 68 ? 2.582 1.295 -5.355 1.00 98.25 68 ASN A O 1
ATOM 565 N N . ASP A 1 69 ? 2.350 -0.112 -7.112 1.00 98.19 69 ASP A N 1
ATOM 566 C CA . ASP A 1 69 ? 0.889 -0.069 -7.195 1.00 98.19 69 ASP A CA 1
ATOM 567 C C . ASP A 1 69 ? 0.266 -0.650 -5.920 1.00 98.19 69 ASP A C 1
ATOM 569 O O . ASP A 1 69 ? -0.531 0.014 -5.262 1.00 98.19 69 ASP A O 1
ATOM 573 N N . ALA A 1 70 ? 0.735 -1.817 -5.462 1.00 98.44 70 ALA A N 1
ATOM 574 C CA . ALA A 1 70 ? 0.298 -2.391 -4.186 1.00 98.44 70 ALA A CA 1
ATOM 575 C C . ALA A 1 70 ? 0.597 -1.477 -2.977 1.00 98.44 70 ALA A C 1
ATOM 577 O O . ALA A 1 70 ? -0.170 -1.424 -2.012 1.00 98.44 70 ALA A O 1
ATOM 578 N N . LEU A 1 71 ? 1.712 -0.738 -3.006 1.00 98.38 71 LEU A N 1
ATOM 579 C CA . LEU A 1 71 ? 2.037 0.230 -1.956 1.00 98.38 71 LEU A CA 1
ATOM 580 C C . LEU A 1 71 ? 1.132 1.471 -2.018 1.00 98.38 71 LEU A C 1
ATOM 582 O O . LEU A 1 71 ? 0.818 2.039 -0.973 1.00 98.38 71 LEU A O 1
ATOM 586 N N . ASP A 1 72 ? 0.735 1.908 -3.212 1.00 96.81 72 ASP A N 1
ATOM 587 C CA . ASP A 1 72 ? -0.239 2.986 -3.386 1.00 96.81 72 ASP A CA 1
ATOM 588 C C . ASP A 1 72 ? -1.632 2.549 -2.914 1.00 96.81 72 ASP A C 1
ATOM 590 O O . ASP A 1 72 ? -2.253 3.293 -2.158 1.00 96.81 72 ASP A O 1
ATOM 594 N N . GLU A 1 73 ? -2.079 1.328 -3.210 1.00 97.44 73 GLU A N 1
ATOM 595 C CA . GLU A 1 73 ? -3.298 0.743 -2.621 1.00 97.44 73 GLU A CA 1
ATOM 596 C C . GLU A 1 73 ? -3.251 0.762 -1.084 1.00 97.44 73 GLU A C 1
ATOM 598 O O . GLU A 1 73 ? -4.192 1.211 -0.426 1.00 97.44 73 GLU A O 1
ATOM 603 N N . LEU A 1 74 ? -2.109 0.401 -0.485 1.00 98.12 74 LEU A N 1
ATOM 604 C CA . LEU A 1 74 ? -1.929 0.495 0.966 1.00 98.12 74 LEU A CA 1
ATOM 605 C C . LEU A 1 74 ? -2.073 1.936 1.490 1.00 98.12 74 LEU A C 1
ATOM 607 O O . LEU A 1 74 ? -2.591 2.136 2.587 1.00 98.12 74 LEU A O 1
ATOM 611 N N . ARG A 1 75 ? -1.645 2.956 0.734 1.00 97.19 75 ARG A N 1
ATOM 612 C CA . ARG A 1 75 ? -1.810 4.362 1.149 1.00 97.19 75 ARG A CA 1
ATOM 613 C C . ARG A 1 75 ? -3.273 4.775 1.233 1.00 97.19 75 ARG A C 1
ATOM 615 O O . ARG A 1 75 ? -3.579 5.606 2.080 1.00 97.19 75 ARG A O 1
ATOM 622 N N . HIS A 1 76 ? -4.151 4.223 0.397 1.00 95.06 76 HIS A N 1
ATOM 623 C CA . HIS A 1 76 ? -5.572 4.584 0.377 1.00 95.06 76 HIS A CA 1
ATOM 624 C C . HIS A 1 76 ? -6.328 4.124 1.627 1.00 95.06 76 HIS A C 1
ATOM 626 O O . HIS A 1 76 ? -7.321 4.741 1.993 1.00 95.06 76 HIS A O 1
ATOM 632 N N . VAL A 1 77 ? -5.852 3.073 2.300 1.00 95.81 77 VAL A N 1
ATOM 633 C CA . VAL A 1 77 ? -6.505 2.519 3.500 1.00 95.81 77 VAL A CA 1
ATOM 634 C C . VAL A 1 77 ? -5.898 3.012 4.815 1.00 95.81 77 VAL A C 1
ATOM 636 O O . VAL A 1 77 ? -6.427 2.728 5.888 1.00 95.81 77 VAL A O 1
ATOM 639 N N . ILE A 1 78 ? -4.772 3.728 4.767 1.00 96.06 78 ILE A N 1
ATOM 640 C CA . ILE A 1 78 ? -4.158 4.318 5.960 1.00 96.06 78 ILE A CA 1
ATOM 641 C C . ILE A 1 78 ? -4.934 5.581 6.341 1.00 96.06 78 ILE A C 1
ATOM 643 O O . ILE A 1 78 ? -5.087 6.445 5.484 1.00 96.06 78 ILE A O 1
ATOM 647 N N . PRO A 1 79 ? -5.328 5.764 7.617 1.00 92.94 79 PRO A N 1
ATOM 648 C CA . PRO A 1 79 ? -6.013 6.971 8.069 1.00 92.94 79 PRO A CA 1
ATOM 649 C C . PRO A 1 79 ? -5.057 8.174 8.043 1.00 92.94 79 PRO A C 1
ATOM 651 O O . PRO A 1 79 ? -4.376 8.490 9.021 1.00 92.94 79 PRO A O 1
ATOM 654 N N . TYR A 1 80 ? -4.991 8.830 6.889 1.00 90.62 80 TYR A N 1
ATOM 655 C CA . TYR A 1 80 ? -4.227 10.042 6.616 1.00 90.62 80 TYR A CA 1
ATOM 656 C C . TYR A 1 80 ? -5.035 10.943 5.670 1.00 90.62 80 TYR A C 1
ATOM 658 O O . TYR A 1 80 ? -6.075 10.552 5.152 1.00 90.62 80 TYR A O 1
ATOM 666 N N . ALA A 1 81 ? -4.597 12.180 5.454 1.00 84.31 81 ALA A N 1
ATOM 667 C CA . ALA A 1 81 ? -5.308 13.094 4.571 1.00 84.31 81 ALA A CA 1
ATOM 668 C C . ALA A 1 81 ? -5.274 12.602 3.109 1.00 84.31 81 ALA A C 1
ATOM 670 O O . ALA A 1 81 ? -4.247 12.691 2.434 1.00 84.31 81 ALA A O 1
ATOM 671 N N . HIS A 1 82 ? -6.418 12.128 2.611 1.00 86.31 82 HIS A N 1
ATOM 672 C CA . HIS A 1 82 ? -6.632 11.758 1.210 1.00 86.31 82 HIS A CA 1
ATOM 673 C C . HIS A 1 82 ? -7.172 12.961 0.433 1.00 86.31 82 HIS A C 1
ATOM 6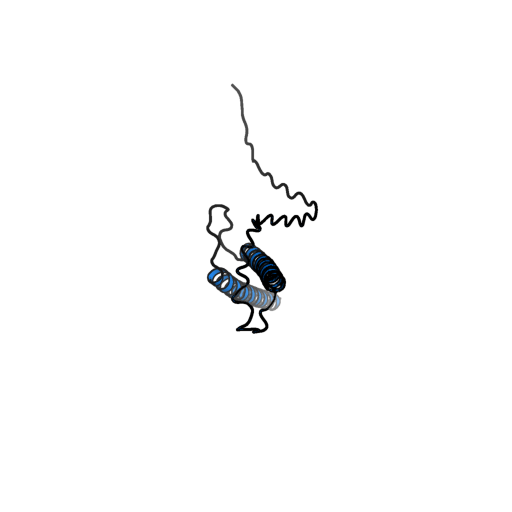75 O O . HIS A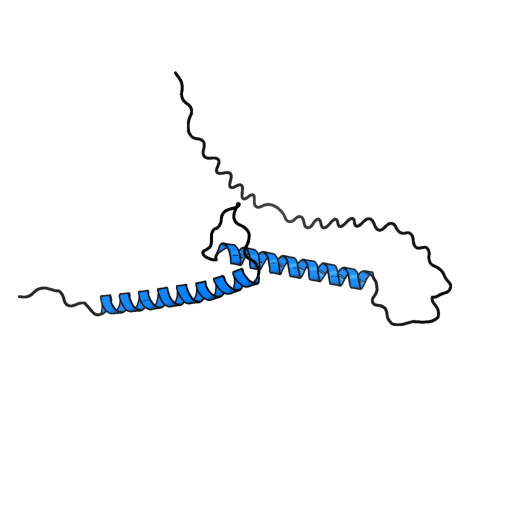 1 82 ? -8.341 13.017 0.065 1.00 86.31 82 HIS A O 1
ATOM 681 N N . SER A 1 83 ? -6.326 13.969 0.231 1.00 88.62 83 SER A N 1
ATOM 682 C CA . SER A 1 83 ? -6.645 15.084 -0.663 1.00 88.62 83 SER A CA 1
ATOM 683 C C . SER A 1 83 ? -5.716 15.041 -1.873 1.00 88.62 83 SER A C 1
ATOM 685 O O . SER A 1 83 ? -4.517 14.831 -1.684 1.00 88.62 83 SER A O 1
ATOM 687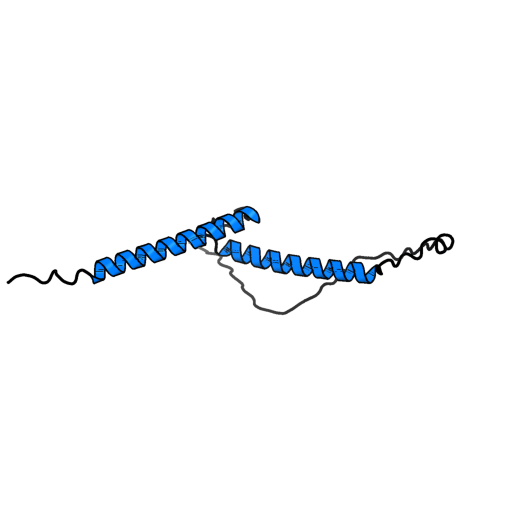 N N . PRO A 1 84 ? -6.207 15.311 -3.098 1.00 86.25 84 PRO A N 1
ATOM 688 C CA . PRO A 1 84 ? -5.359 15.437 -4.285 1.00 86.25 84 PRO A CA 1
ATOM 689 C C . PRO A 1 84 ? -4.240 16.481 -4.134 1.00 86.25 84 PRO A C 1
ATOM 691 O O . PRO A 1 84 ? -3.211 16.387 -4.796 1.00 86.25 84 PRO A O 1
ATOM 694 N N . SER A 1 85 ? -4.425 17.470 -3.252 1.00 91.75 85 SER A N 1
ATOM 695 C CA . SER A 1 85 ? -3.421 18.494 -2.933 1.00 91.75 85 SER A CA 1
ATOM 696 C C . SER A 1 85 ? -2.376 18.051 -1.901 1.00 91.75 85 SER A C 1
ATOM 698 O O . SER A 1 85 ? -1.364 18.730 -1.718 1.00 91.75 85 SER A O 1
ATOM 700 N N . VAL A 1 86 ? -2.601 16.932 -1.207 1.00 91.19 86 VAL A N 1
ATOM 701 C CA . VAL A 1 86 ? -1.704 16.426 -0.166 1.00 91.19 86 VAL A CA 1
ATOM 702 C C . VAL A 1 86 ? -0.643 15.527 -0.791 1.00 91.19 86 VAL A C 1
ATOM 704 O O . VAL A 1 86 ? -0.912 14.644 -1.603 1.00 91.19 86 VAL A O 1
ATOM 707 N N . ARG A 1 87 ? 0.610 15.748 -0.389 1.00 93.62 87 ARG A N 1
ATOM 708 C CA . ARG A 1 87 ? 1.753 14.971 -0.871 1.00 93.62 87 ARG A CA 1
ATOM 709 C C . ARG A 1 87 ? 1.629 13.503 -0.447 1.00 93.62 87 ARG A C 1
ATOM 711 O O . ARG A 1 87 ? 1.404 13.210 0.725 1.00 93.62 87 ARG A O 1
ATOM 718 N N . LYS A 1 88 ? 1.896 12.581 -1.381 1.00 94.00 88 LYS A N 1
ATOM 719 C CA . LYS A 1 88 ? 2.014 11.144 -1.087 1.00 94.00 88 LYS A CA 1
ATOM 720 C C . LYS A 1 88 ? 3.059 10.882 0.007 1.00 94.00 88 LYS A C 1
ATOM 722 O O . LYS A 1 88 ? 4.166 11.423 -0.027 1.00 94.00 88 LYS A O 1
ATOM 727 N N . LEU A 1 89 ? 2.728 9.991 0.939 1.00 95.94 89 LEU A N 1
ATOM 728 C CA . LEU A 1 89 ? 3.653 9.531 1.975 1.00 95.94 89 LEU A CA 1
ATOM 729 C C . LEU A 1 89 ? 4.849 8.782 1.365 1.00 95.94 89 LEU A C 1
ATOM 731 O O . LEU A 1 89 ? 4.706 8.013 0.408 1.00 95.94 89 LEU A O 1
ATOM 735 N N . SER A 1 90 ? 6.030 8.936 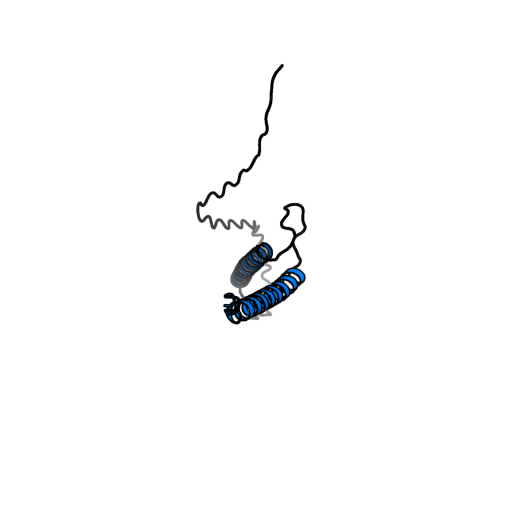1.969 1.00 97.75 90 SER A N 1
ATOM 736 C CA . SER A 1 90 ? 7.209 8.139 1.604 1.00 97.75 90 SER A CA 1
ATOM 737 C C . SER A 1 90 ? 6.970 6.643 1.859 1.00 97.75 90 SER A C 1
ATOM 739 O O . SER A 1 90 ? 6.065 6.267 2.612 1.00 97.75 90 SER A O 1
ATOM 741 N N . LYS A 1 91 ? 7.778 5.763 1.247 1.00 98.19 91 LYS A N 1
ATOM 742 C CA . LYS A 1 91 ? 7.642 4.305 1.438 1.00 98.19 91 LYS A CA 1
ATOM 743 C C . LYS A 1 91 ? 7.745 3.921 2.919 1.00 98.19 91 LYS A C 1
ATOM 745 O O . LYS A 1 91 ? 6.894 3.204 3.426 1.00 98.19 91 LYS A O 1
ATOM 750 N N . ILE A 1 92 ? 8.735 4.473 3.625 1.00 98.44 92 ILE A N 1
ATOM 751 C CA . ILE A 1 92 ? 8.938 4.204 5.052 1.00 98.44 92 ILE A CA 1
ATOM 752 C C . ILE A 1 92 ? 7.792 4.742 5.915 1.00 98.44 92 ILE A C 1
ATOM 754 O O . ILE A 1 92 ? 7.302 4.028 6.785 1.00 98.44 92 ILE A O 1
ATOM 758 N N . ALA A 1 93 ? 7.311 5.959 5.643 1.00 97.81 93 ALA A N 1
ATOM 759 C CA . ALA A 1 93 ? 6.198 6.537 6.390 1.00 97.81 93 ALA A CA 1
ATOM 760 C C . ALA A 1 93 ? 4.916 5.715 6.204 1.00 97.81 93 ALA A C 1
ATOM 762 O O . ALA A 1 93 ? 4.233 5.420 7.179 1.00 97.81 93 ALA A O 1
ATOM 763 N N . THR A 1 94 ? 4.639 5.278 4.971 1.00 98.31 94 THR A N 1
ATOM 764 C CA . THR A 1 94 ? 3.491 4.416 4.641 1.00 98.31 94 THR A CA 1
ATOM 765 C C . THR A 1 94 ? 3.522 3.128 5.468 1.00 98.31 94 THR A C 1
ATOM 767 O O . THR A 1 94 ? 2.543 2.796 6.130 1.00 98.31 94 THR A O 1
ATOM 770 N N . LEU A 1 95 ? 4.665 2.434 5.509 1.00 98.56 95 LEU A N 1
ATOM 771 C CA . LEU A 1 95 ? 4.804 1.184 6.265 1.00 98.56 95 LEU A CA 1
ATOM 772 C C . LEU A 1 95 ? 4.678 1.387 7.784 1.00 98.56 95 LEU A C 1
ATOM 774 O O . LEU A 1 95 ? 4.051 0.573 8.464 1.00 98.56 95 LEU A O 1
ATOM 778 N N . LEU A 1 96 ? 5.239 2.475 8.322 1.00 98.38 96 LEU A N 1
ATOM 779 C CA . LEU A 1 96 ? 5.128 2.801 9.747 1.00 98.38 96 LEU A CA 1
ATOM 780 C C . LEU A 1 96 ? 3.681 3.096 10.155 1.00 98.38 96 LEU A C 1
ATOM 782 O O . LEU A 1 96 ? 3.206 2.556 11.156 1.00 98.38 96 LEU A O 1
ATOM 786 N N . LEU A 1 97 ? 2.972 3.916 9.374 1.00 98.00 97 LEU A N 1
ATOM 787 C CA . LEU A 1 97 ? 1.570 4.229 9.645 1.00 98.00 97 LEU A CA 1
ATOM 788 C C . LEU A 1 97 ? 0.685 2.989 9.503 1.00 98.00 97 LEU A C 1
ATOM 790 O O . LEU A 1 97 ? -0.151 2.761 10.371 1.00 98.00 97 LEU A O 1
ATOM 794 N N . ALA A 1 98 ? 0.904 2.154 8.482 1.00 98.56 98 ALA A N 1
ATOM 795 C CA . ALA A 1 98 ? 0.170 0.899 8.315 1.00 98.56 98 ALA A CA 1
ATOM 796 C C . ALA A 1 98 ? 0.327 -0.023 9.534 1.00 98.56 98 ALA A C 1
ATOM 798 O O . ALA A 1 98 ? -0.668 -0.498 10.085 1.00 98.56 98 ALA A O 1
ATOM 799 N N . LYS A 1 99 ? 1.564 -0.224 10.013 1.00 98.44 99 LYS A N 1
ATOM 800 C CA . LYS A 1 99 ? 1.832 -1.009 11.228 1.00 98.44 99 LYS A CA 1
ATOM 801 C C . LYS A 1 99 ? 1.070 -0.447 12.430 1.00 98.44 99 LYS A C 1
ATOM 803 O O . LYS A 1 99 ? 0.399 -1.197 13.138 1.00 98.44 99 LYS A O 1
ATOM 808 N N . ASN A 1 100 ? 1.179 0.85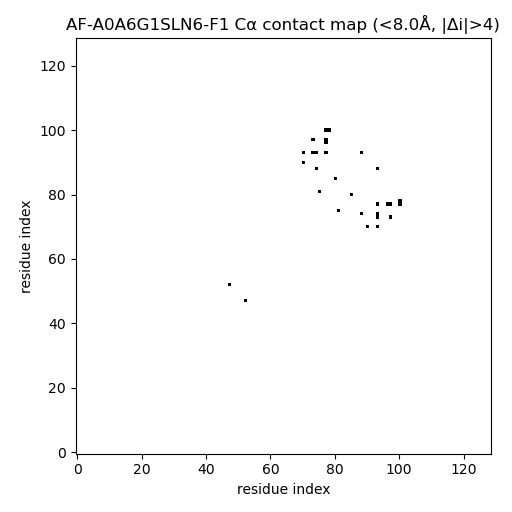8 12.670 1.00 98.25 100 ASN A N 1
ATOM 809 C CA . ASN A 1 100 ? 0.523 1.499 13.810 1.00 98.25 100 ASN A CA 1
ATOM 810 C C . ASN A 1 100 ? -1.001 1.415 13.704 1.00 98.25 100 ASN A C 1
ATOM 812 O O . ASN A 1 100 ? -1.673 1.198 14.710 1.00 98.25 100 ASN A O 1
ATOM 816 N N . TYR A 1 101 ? -1.539 1.524 12.490 1.00 98.31 101 TYR A N 1
ATOM 817 C CA . TYR A 1 101 ? -2.968 1.424 12.258 1.00 98.31 101 TYR A CA 1
ATOM 818 C C . TYR A 1 101 ? -3.506 0.024 12.574 1.00 98.31 101 TYR A C 1
ATOM 820 O O . TYR A 1 101 ? -4.516 -0.090 13.267 1.00 98.31 101 TYR A O 1
ATOM 828 N N . ILE A 1 102 ? -2.799 -1.039 12.173 1.00 98.50 102 ILE A N 1
ATOM 829 C CA . ILE A 1 102 ? -3.146 -2.422 12.549 1.00 98.50 102 ILE A CA 1
ATOM 830 C C . ILE A 1 102 ? -3.174 -2.580 14.078 1.00 98.50 102 ILE A C 1
ATOM 832 O O . ILE A 1 102 ? -4.128 -3.138 14.626 1.00 98.50 102 ILE A O 1
ATOM 836 N N . LEU A 1 103 ? -2.160 -2.063 14.782 1.00 98.50 103 LEU A N 1
ATOM 837 C CA . LEU A 1 103 ? -2.096 -2.130 16.248 1.00 98.50 103 LEU A CA 1
ATOM 838 C C . LEU A 1 103 ? -3.263 -1.385 16.904 1.00 98.50 103 LEU A C 1
ATOM 840 O O . LEU A 1 103 ? -3.912 -1.920 17.802 1.00 98.50 103 LEU A O 1
ATOM 844 N N . MET A 1 104 ? -3.568 -0.177 16.429 1.00 98.25 104 MET A N 1
ATOM 845 C CA . MET A 1 104 ? -4.693 0.605 16.936 1.00 98.25 104 MET A CA 1
ATOM 846 C C . MET A 1 104 ? -6.034 -0.092 16.720 1.00 98.25 104 MET A C 1
ATOM 848 O O . MET A 1 104 ? -6.821 -0.170 17.660 1.00 98.25 104 MET A O 1
ATOM 852 N N . GLN A 1 105 ? -6.290 -0.626 15.522 1.00 98.00 105 GLN A N 1
ATOM 853 C CA . GLN A 1 105 ? -7.526 -1.366 15.250 1.00 98.00 105 GLN A CA 1
ATOM 854 C C . GLN A 1 105 ? -7.641 -2.610 16.134 1.00 98.00 105 GLN A C 1
ATOM 856 O O . GLN A 1 105 ? -8.703 -2.880 16.688 1.00 98.00 105 GLN A O 1
ATOM 861 N N . THR A 1 106 ? -6.536 -3.331 16.333 1.00 98.44 106 THR A N 1
ATOM 862 C CA . THR A 1 106 ? -6.504 -4.504 17.217 1.00 98.44 106 THR A CA 1
ATOM 863 C C . THR A 1 106 ? -6.862 -4.125 18.655 1.00 98.44 106 THR A C 1
ATOM 865 O O . THR A 1 106 ? -7.696 -4.780 19.281 1.00 98.44 106 THR A O 1
ATOM 868 N N . ASN A 1 107 ? -6.286 -3.036 19.168 1.00 97.94 107 ASN A N 1
ATOM 869 C CA . ASN A 1 107 ? -6.588 -2.537 20.509 1.00 97.94 107 ASN A CA 1
ATOM 870 C C . ASN A 1 107 ? -8.048 -2.082 20.629 1.00 97.94 107 ASN A C 1
ATOM 872 O O . ASN A 1 107 ? -8.723 -2.471 21.578 1.00 97.94 107 ASN A O 1
ATOM 876 N N . ALA A 1 108 ? -8.557 -1.332 19.648 1.00 97.81 108 ALA A N 1
ATOM 877 C CA . ALA A 1 108 ? -9.946 -0.879 19.629 1.00 97.81 108 ALA A CA 1
ATOM 878 C C . ALA A 1 108 ? -10.938 -2.056 19.650 1.00 97.81 108 ALA A C 1
ATOM 880 O O . ALA A 1 108 ? -11.905 -2.040 20.411 1.00 97.81 108 ALA A O 1
ATOM 881 N N . LEU A 1 109 ? -10.669 -3.113 18.876 1.00 98.12 109 LEU A N 1
ATOM 882 C CA . LEU A 1 109 ? -11.486 -4.329 18.878 1.00 98.12 109 LEU A CA 1
ATOM 883 C C . LEU A 1 109 ? -11.447 -5.057 20.228 1.00 98.12 109 LEU A C 1
ATOM 885 O O . LEU A 1 109 ? -12.469 -5.584 20.668 1.00 98.12 109 LEU A O 1
ATOM 889 N N . ASN A 1 110 ? -10.292 -5.100 20.892 1.00 97.75 110 ASN A N 1
ATOM 890 C CA . ASN A 1 110 ? -10.165 -5.731 22.207 1.00 97.75 110 ASN A CA 1
ATOM 891 C C . ASN A 1 110 ? -10.922 -4.958 23.291 1.00 97.75 110 ASN A C 1
ATOM 893 O O . ASN A 1 110 ? -11.619 -5.571 24.099 1.00 97.75 110 ASN A O 1
ATOM 897 N N . GLU A 1 111 ? -10.834 -3.629 23.283 1.00 97.12 111 GLU A N 1
ATOM 898 C CA . GLU A 1 111 ? -11.585 -2.785 24.214 1.00 97.12 111 GLU A CA 1
ATOM 899 C C . GLU A 1 111 ? -13.095 -2.904 23.986 1.00 97.12 111 GLU A C 1
ATOM 901 O O . GLU A 1 111 ? -13.846 -3.101 24.940 1.00 97.12 111 GLU A O 1
ATOM 906 N N . LEU A 1 112 ? -13.552 -2.922 22.728 1.00 97.00 112 LEU A N 1
ATOM 907 C CA . LEU A 1 112 ? -14.970 -3.130 22.422 1.00 97.00 112 LEU A CA 1
ATOM 908 C C . LEU A 1 112 ? -15.480 -4.488 22.933 1.00 97.00 112 LEU A C 1
ATOM 910 O O . LEU A 1 112 ? -16.564 -4.564 23.511 1.00 97.00 112 LEU A O 1
ATOM 914 N N . LYS A 1 113 ? -14.687 -5.557 22.778 1.00 95.88 113 LYS A N 1
ATOM 915 C CA . LYS A 1 113 ? -15.019 -6.881 23.332 1.00 95.88 113 LYS A CA 1
ATOM 916 C C . LYS A 1 113 ? -15.111 -6.855 24.857 1.00 95.88 113 LYS A C 1
ATOM 918 O O . LYS A 1 113 ? -16.038 -7.442 25.407 1.00 95.88 113 LYS A O 1
ATOM 923 N N . ARG A 1 114 ? -14.183 -6.173 25.538 1.00 95.62 114 ARG A N 1
ATOM 924 C CA . ARG A 1 114 ? -14.217 -6.014 27.003 1.00 95.62 114 ARG A CA 1
ATOM 925 C C . ARG A 1 114 ? -15.485 -5.300 27.454 1.00 95.62 114 ARG A C 1
ATOM 927 O O . ARG A 1 114 ? -16.170 -5.807 28.335 1.00 95.62 114 ARG A O 1
ATOM 934 N N . VAL A 1 115 ? -15.825 -4.178 26.818 1.00 94.94 115 VAL A N 1
ATOM 935 C CA . VAL A 1 115 ? -17.050 -3.422 27.123 1.00 94.94 115 VAL A CA 1
ATOM 936 C C . VAL A 1 115 ? -18.292 -4.291 26.926 1.00 94.94 115 VAL A C 1
ATOM 938 O O . VAL A 1 115 ? -19.155 -4.322 27.799 1.00 94.94 115 VAL A O 1
ATOM 941 N N . LEU A 1 116 ? -18.365 -5.042 25.826 1.00 93.88 116 LEU A N 1
ATOM 942 C CA . LEU A 1 116 ? -19.490 -5.934 25.548 1.00 93.88 116 LEU A CA 1
ATOM 943 C C . LEU A 1 116 ? -19.636 -7.024 26.619 1.00 93.88 116 LEU A C 1
ATOM 945 O O . LEU A 1 116 ? -20.745 -7.258 27.093 1.00 93.88 116 LEU A O 1
ATOM 949 N N . ILE A 1 117 ? -18.531 -7.639 27.048 1.00 94.00 117 ILE A N 1
ATOM 950 C CA . ILE A 1 117 ? -18.534 -8.627 28.138 1.00 94.00 117 ILE A CA 1
ATOM 951 C C . ILE A 1 117 ? -19.021 -7.989 29.446 1.00 94.00 117 ILE A C 1
ATOM 953 O O . ILE A 1 117 ? -19.882 -8.560 30.110 1.00 94.00 117 ILE A O 1
ATOM 957 N N . CYS A 1 118 ? -18.529 -6.797 29.798 1.00 90.56 118 CYS A N 1
ATOM 958 C CA . CYS A 1 118 ? -18.969 -6.084 31.001 1.00 90.56 118 CYS A CA 1
ATOM 959 C C . CYS A 1 118 ? -20.474 -5.778 30.977 1.00 90.56 118 CYS A C 1
ATOM 961 O O . CYS A 1 118 ? -21.147 -5.938 31.992 1.00 90.56 118 CYS A O 1
ATOM 963 N N . LEU A 1 119 ? -21.012 -5.363 29.825 1.00 90.44 119 LEU A N 1
ATOM 964 C CA . LEU A 1 119 ? -22.446 -5.108 29.666 1.00 90.44 119 LEU A CA 1
ATOM 965 C C . LEU A 1 119 ? -23.272 -6.399 29.769 1.00 90.44 119 LEU A C 1
ATOM 967 O O . LEU A 1 119 ? -24.324 -6.399 30.399 1.00 90.44 119 LEU A O 1
ATOM 971 N N . GLN A 1 120 ? -22.789 -7.510 29.204 1.00 84.00 120 GLN A N 1
ATOM 972 C CA . GLN A 1 120 ? -23.462 -8.813 29.284 1.00 84.00 120 GLN A CA 1
ATOM 973 C C . GLN A 1 120 ? -23.439 -9.427 30.691 1.00 84.00 120 GLN A C 1
ATOM 975 O O . GLN A 1 120 ? -24.341 -10.181 31.044 1.00 84.00 120 GLN A O 1
ATOM 980 N N . GLN A 1 121 ? -22.432 -9.103 31.504 1.00 71.19 121 GLN A N 1
ATOM 981 C CA . GLN A 1 121 ? -22.316 -9.561 32.892 1.00 71.19 121 GLN A CA 1
ATOM 982 C C . GLN A 1 121 ? -23.200 -8.772 33.876 1.00 71.19 121 GLN A C 1
ATOM 984 O O . GLN A 1 121 ? -23.203 -9.092 35.062 1.00 71.19 121 GLN A O 1
ATOM 989 N N . ASN A 1 122 ? -23.993 -7.803 33.397 1.00 58.88 122 ASN A N 1
ATOM 990 C CA . ASN A 1 122 ? -24.956 -7.029 34.187 1.00 58.88 122 ASN A CA 1
ATOM 991 C C . ASN A 1 122 ? -26.431 -7.335 33.806 1.00 58.88 122 ASN A C 1
ATOM 993 O O . ASN A 1 122 ? -27.130 -6.458 33.305 1.00 58.88 122 ASN A O 1
ATOM 997 N N . PRO A 1 123 ? -26.958 -8.557 34.037 1.00 57.06 123 PRO A N 1
ATOM 998 C CA . PRO A 1 123 ? -28.389 -8.838 33.879 1.00 57.06 123 PRO A CA 1
ATOM 999 C C . PRO A 1 123 ? -29.256 -8.401 35.082 1.00 57.06 123 PRO A C 1
ATOM 1001 O O . PRO A 1 123 ? -30.462 -8.617 35.062 1.00 57.06 123 PRO A O 1
ATOM 1004 N N . SER A 1 124 ? -28.691 -7.790 36.130 1.00 55.62 124 SER A N 1
ATOM 1005 C CA . SER A 1 124 ? -29.376 -7.614 37.423 1.00 55.62 124 SER A CA 1
ATOM 1006 C C . SER A 1 124 ? -29.672 -6.150 37.760 1.00 55.62 124 SER A C 1
ATOM 1008 O O . SER A 1 124 ? -29.165 -5.604 38.737 1.00 55.62 124 SER A O 1
ATOM 1010 N N . SER A 1 125 ? -30.527 -5.516 36.962 1.00 55.78 125 SER A N 1
ATOM 1011 C CA . SER A 1 125 ? -31.320 -4.364 37.409 1.00 55.78 125 SER A CA 1
ATOM 1012 C C . SER A 1 125 ? -32.790 -4.568 37.040 1.00 55.78 125 SER A C 1
ATOM 1014 O O . SER A 1 125 ? -33.409 -3.702 36.428 1.00 55.78 125 SER A O 1
ATOM 1016 N N . GLU A 1 126 ? -33.346 -5.735 37.366 1.00 55.28 126 GLU A N 1
ATOM 1017 C CA . GLU A 1 126 ? -34.797 -5.885 37.494 1.00 55.28 126 GLU A CA 1
ATOM 1018 C C . GLU A 1 126 ? -35.186 -5.674 38.964 1.00 55.28 126 GLU A C 1
ATOM 1020 O O . GLU A 1 126 ? -34.517 -6.144 39.885 1.00 55.28 126 GLU A O 1
ATOM 1025 N N . LEU A 1 127 ? -36.198 -4.824 39.132 1.00 47.34 127 LEU A N 1
ATOM 1026 C CA . LEU A 1 127 ? -36.605 -4.092 40.330 1.00 47.34 127 LEU A CA 1
ATOM 1027 C C . LEU A 1 127 ? -37.035 -4.980 41.518 1.00 47.34 127 LEU A C 1
ATOM 1029 O O . LEU A 1 127 ? -37.592 -6.054 41.304 1.00 47.34 127 LEU A O 1
ATOM 1033 N N . PRO A 1 128 ? -36.899 -4.484 42.766 1.00 50.41 128 PRO A N 1
ATOM 1034 C CA . PRO A 1 128 ? -37.576 -5.037 43.939 1.00 50.41 128 PRO A CA 1
ATOM 1035 C C . PRO A 1 128 ? -38.929 -4.337 44.206 1.00 50.41 128 PRO A C 1
ATOM 1037 O O . PRO A 1 128 ? -39.112 -3.195 43.769 1.00 50.41 128 PRO A O 1
ATOM 1040 N N . PRO A 1 129 ? -39.745 -4.858 45.139 1.00 57.94 129 PRO A N 1
ATOM 1041 C CA . PRO A 1 129 ? -40.269 -6.218 45.272 1.00 57.94 129 PRO A CA 1
ATOM 1042 C C . PRO A 1 129 ? -41.684 -6.376 44.674 1.00 57.94 129 PRO A C 1
ATOM 1044 O O . PRO A 1 129 ? -42.373 -5.352 44.457 1.00 57.94 129 PRO A O 1
#

Organism: NCBI:txid561515